Protein AF-A0AAW3RF79-F1 (afdb_monomer)

Radius of gyration: 19.2 Å; Cα contacts (8 Å, |Δi|>4): 141; chains: 1; bounding box: 50×24×63 Å

Organism: Lactiplantibacillus plantarum (NCBI:txid1590)

InterPro domains:
  IPR004107 Integrase, SAM-like, N-terminal [PF14659] (14-70)
  IPR010998 Integrase/recombinase, N-terminal [G3DSA:1.10.150.130] (9-127)
  IPR011010 DNA breaking-rejoining enzyme, catalytic core [SSF56349] (13-141)

Solvent-accessible surface area (backbone atoms only — not comparable to full-atom values): 8388 Å² total; per-residue (Å²): 143,87,87,78,77,77,69,72,70,67,45,78,35,30,36,38,56,49,52,52,49,38,60,76,72,68,52,79,94,60,61,66,69,59,52,49,52,41,52,49,36,42,64,72,61,38,37,83,74,53,13,80,40,44,47,64,73,59,41,41,71,57,46,47,50,51,58,54,44,46,49,60,32,72,75,30,50,95,80,36,55,11,42,51,44,71,56,54,50,52,46,49,52,44,50,38,61,51,38,52,48,33,34,77,69,67,52,33,93,68,51,36,59,65,87,62,83,74,71,68,90,53,54,74,76,84,72,79,82,84,73,82,51,73,77,56,48,69,74,76,109

Mean predicted aligned error: 8.37 Å

Structure (mmCIF, N/CA/C/O backbone):
data_AF-A0AAW3RF79-F1
#
_entry.id   AF-A0AAW3RF79-F1
#
loop_
_atom_site.group_PDB
_atom_site.id
_atom_site.type_symbol
_atom_site.label_atom_id
_atom_site.label_alt_id
_atom_site.label_comp_id
_atom_site.label_asym_id
_atom_site.label_entity_id
_atom_site.label_seq_id
_atom_site.pdbx_PDB_ins_code
_atom_site.Cartn_x
_atom_site.Cartn_y
_atom_site.Cartn_z
_atom_site.occupancy
_atom_site.B_iso_or_equiv
_atom_site.auth_seq_id
_atom_site.auth_comp_id
_atom_site.auth_asym_id
_atom_site.auth_atom_id
_atom_site.pdbx_PDB_model_num
ATOM 1 N N . MET A 1 1 ? -33.450 2.068 19.812 1.00 36.00 1 MET A N 1
ATOM 2 C CA . MET A 1 1 ? -32.015 2.431 19.879 1.00 36.00 1 MET A CA 1
ATOM 3 C C . MET A 1 1 ? -31.157 1.167 19.797 1.00 36.00 1 MET A C 1
ATOM 5 O O . MET A 1 1 ? -30.841 0.597 20.830 1.00 36.00 1 MET A O 1
ATOM 9 N N . ALA A 1 2 ? -30.833 0.676 18.594 1.00 39.41 2 ALA A N 1
ATOM 10 C CA . ALA A 1 2 ? -30.187 -0.639 18.433 1.00 39.41 2 ALA A CA 1
ATOM 11 C C . ALA A 1 2 ? -29.058 -0.687 17.382 1.00 39.41 2 ALA A C 1
ATOM 13 O O . ALA A 1 2 ? -28.800 -1.744 16.828 1.00 39.41 2 ALA A O 1
ATOM 14 N N . ASN A 1 3 ? -28.349 0.419 17.124 1.00 37.28 3 ASN A N 1
ATOM 15 C CA . ASN A 1 3 ? -27.305 0.467 16.086 1.00 37.28 3 ASN A CA 1
ATOM 16 C C . ASN A 1 3 ? -25.952 0.979 16.607 1.00 37.28 3 ASN A C 1
ATOM 18 O O . ASN A 1 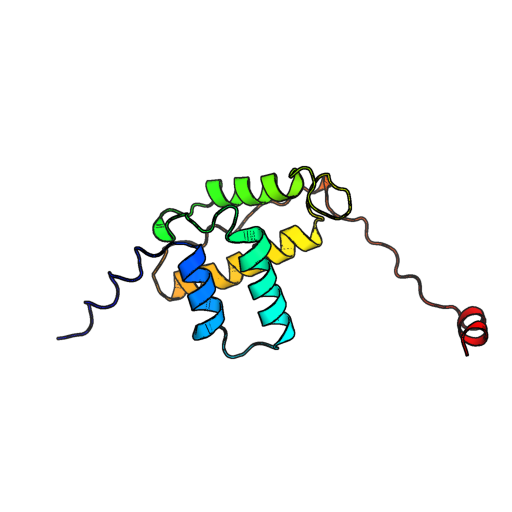3 ? -25.394 1.914 16.049 1.00 37.28 3 ASN A O 1
ATOM 22 N N . ASN A 1 4 ? -25.408 0.390 17.680 1.00 43.09 4 ASN A N 1
ATOM 23 C CA . ASN A 1 4 ? -24.018 0.691 18.069 1.00 43.09 4 ASN A CA 1
ATOM 24 C C . ASN A 1 4 ? -23.227 -0.486 18.673 1.00 43.09 4 ASN A C 1
ATOM 26 O O . ASN A 1 4 ? -22.253 -0.282 19.386 1.00 43.09 4 ASN A O 1
ATOM 30 N N . ARG A 1 5 ? -23.639 -1.737 18.421 1.00 37.88 5 ARG A N 1
ATOM 31 C CA . ARG A 1 5 ? -22.917 -2.930 18.921 1.00 37.88 5 ARG A CA 1
ATOM 32 C C . ARG A 1 5 ? -22.127 -3.695 17.851 1.00 37.88 5 ARG A C 1
ATOM 34 O O . ARG A 1 5 ? -21.332 -4.556 18.201 1.00 37.88 5 ARG A O 1
ATOM 41 N N . LEU A 1 6 ? -22.275 -3.345 16.571 1.00 42.09 6 LEU A N 1
ATOM 42 C CA . LEU A 1 6 ? -21.545 -3.975 15.457 1.00 42.09 6 LEU A CA 1
ATOM 43 C C . LEU A 1 6 ? -20.220 -3.276 15.092 1.00 42.09 6 LEU A C 1
ATOM 45 O O . LEU A 1 6 ? -19.438 -3.840 14.330 1.00 42.09 6 LEU A O 1
ATOM 49 N N . SER A 1 7 ? -19.934 -2.083 15.628 1.00 45.00 7 SER A N 1
ATOM 50 C CA . SER A 1 7 ? -18.698 -1.334 15.334 1.00 45.00 7 SER A CA 1
ATOM 51 C C . SER A 1 7 ? -17.480 -1.839 16.117 1.00 45.00 7 SER A C 1
ATOM 53 O O . SER A 1 7 ? -16.360 -1.757 15.625 1.00 45.00 7 SER A O 1
ATOM 55 N N . ASN A 1 8 ? -17.682 -2.433 17.298 1.00 44.25 8 ASN A N 1
ATOM 56 C CA . ASN A 1 8 ? -16.581 -2.718 18.226 1.00 44.25 8 ASN A CA 1
ATOM 57 C C . ASN A 1 8 ? -15.898 -4.085 18.013 1.00 44.25 8 ASN A C 1
ATOM 59 O O . ASN A 1 8 ? -14.770 -4.287 18.450 1.00 44.25 8 ASN A O 1
ATOM 63 N N . SER A 1 9 ? -16.544 -5.032 17.321 1.00 49.66 9 SER A N 1
ATOM 64 C CA . SER A 1 9 ? -15.965 -6.366 17.067 1.00 49.66 9 SER A CA 1
ATOM 65 C C . SER A 1 9 ? -15.008 -6.388 15.867 1.00 49.66 9 SER A C 1
ATOM 67 O O . SER A 1 9 ? -14.137 -7.251 15.801 1.00 49.66 9 SER A O 1
ATOM 69 N N . LYS A 1 10 ? -15.134 -5.436 14.933 1.00 54.97 10 LYS A N 1
ATOM 70 C CA . LYS A 1 10 ? -14.310 -5.373 13.714 1.00 54.97 10 LYS A CA 1
ATOM 71 C C . LYS A 1 10 ? -12.983 -4.623 13.897 1.00 54.97 10 LYS A C 1
ATOM 73 O O . LYS A 1 10 ? -12.113 -4.736 13.047 1.00 54.97 10 LYS A O 1
ATOM 78 N N . ALA A 1 11 ? -12.791 -3.907 15.005 1.00 56.34 11 ALA A N 1
ATOM 79 C CA . ALA A 1 11 ? -11.531 -3.219 15.312 1.00 56.34 11 ALA A CA 1
ATOM 80 C C . ALA A 1 11 ? -10.432 -4.148 15.880 1.00 56.34 11 ALA A C 1
ATOM 82 O O . ALA A 1 11 ? -9.273 -3.747 15.955 1.00 56.34 11 ALA A O 1
ATOM 83 N N . ASN A 1 12 ? -10.782 -5.382 16.262 1.00 74.94 12 ASN A N 1
ATOM 84 C CA . ASN A 1 12 ? -9.850 -6.392 16.787 1.00 74.94 12 ASN A CA 1
ATOM 85 C C . ASN A 1 12 ? -9.489 -7.463 15.744 1.00 74.94 12 ASN A C 1
ATOM 87 O O . ASN A 1 12 ? -9.179 -8.593 16.110 1.00 74.94 12 ASN A O 1
ATOM 91 N N . MET A 1 13 ? -9.589 -7.135 14.453 1.00 90.44 13 MET A N 1
ATOM 92 C CA . MET A 1 13 ? -9.115 -8.020 13.390 1.00 90.44 13 MET A CA 1
ATOM 93 C C . MET A 1 13 ? -7.665 -7.707 13.023 1.00 90.44 13 MET A C 1
ATOM 95 O O . MET A 1 13 ? -7.192 -6.570 13.155 1.00 90.44 13 MET A O 1
ATOM 99 N N . THR A 1 14 ? -6.967 -8.717 12.522 1.00 94.75 14 THR A N 1
ATOM 100 C CA . THR A 1 14 ? -5.626 -8.538 11.972 1.00 94.75 14 THR A CA 1
ATOM 101 C C . THR A 1 14 ? -5.683 -7.819 10.625 1.00 94.75 14 THR A C 1
ATOM 103 O O . THR A 1 14 ? -6.716 -7.753 9.948 1.00 94.75 14 THR A O 1
ATOM 106 N N . LEU A 1 15 ? -4.551 -7.261 10.204 1.00 94.12 15 LEU A N 1
ATOM 107 C CA . LEU A 1 15 ? -4.403 -6.630 8.902 1.00 94.12 15 LEU A CA 1
ATOM 108 C C . LEU A 1 15 ? -4.689 -7.640 7.783 1.00 94.12 15 LEU A C 1
ATOM 110 O O . LEU A 1 15 ? -5.362 -7.300 6.812 1.00 94.12 15 LEU A O 1
ATOM 114 N N . GLY A 1 16 ? -4.224 -8.882 7.924 1.00 93.69 16 GLY A N 1
ATOM 115 C CA . GLY A 1 16 ? -4.462 -9.954 6.959 1.00 93.69 16 GLY A CA 1
ATOM 116 C C . GLY A 1 16 ? -5.945 -10.299 6.818 1.00 93.69 16 GLY A C 1
ATOM 117 O O . GLY A 1 16 ? -6.453 -10.381 5.697 1.00 93.69 16 GLY A O 1
ATOM 118 N N . GLU A 1 17 ? -6.657 -10.431 7.938 1.00 92.88 17 GLU A N 1
ATOM 119 C CA . GLU A 1 17 ? -8.106 -10.670 7.957 1.00 92.88 17 GLU A CA 1
ATOM 120 C C . GLU A 1 17 ? -8.870 -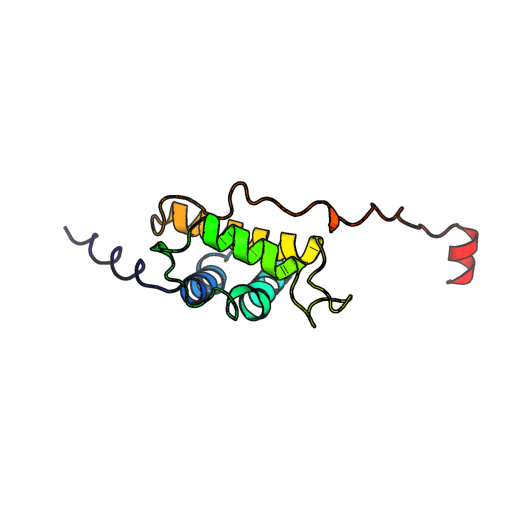9.519 7.298 1.00 92.88 17 GLU A C 1
ATOM 122 O O . GLU A 1 17 ? -9.720 -9.744 6.431 1.00 92.88 17 GLU A O 1
ATOM 127 N N . TYR A 1 18 ? -8.515 -8.278 7.644 1.00 94.06 18 TYR A N 1
ATOM 128 C CA . TYR A 1 18 ? -9.113 -7.095 7.038 1.00 94.06 18 TYR A CA 1
ATOM 129 C C . TYR A 1 18 ? -8.903 -7.057 5.523 1.00 94.06 18 TYR A C 1
ATOM 131 O O . TYR A 1 18 ? -9.831 -6.749 4.776 1.00 94.06 18 TYR A O 1
ATOM 139 N N . LEU A 1 19 ? -7.697 -7.373 5.050 1.00 93.62 19 LEU A N 1
ATOM 140 C CA . LEU A 1 19 ? -7.370 -7.345 3.627 1.00 93.62 19 LEU A CA 1
ATOM 141 C C . LEU A 1 19 ? -8.143 -8.397 2.830 1.00 93.62 19 LEU A C 1
ATOM 143 O O . LEU A 1 19 ? -8.587 -8.097 1.718 1.00 93.62 19 LEU A O 1
ATOM 147 N N . MET A 1 20 ? -8.346 -9.587 3.400 1.00 91.81 20 MET A N 1
ATOM 148 C CA . MET A 1 20 ? -9.201 -10.618 2.806 1.00 91.81 20 MET A CA 1
ATOM 149 C C . MET A 1 20 ? -10.668 -10.175 2.781 1.00 91.81 20 MET A C 1
ATOM 151 O O . MET A 1 20 ? -11.314 -10.203 1.734 1.00 91.81 20 MET A O 1
ATOM 155 N N . TYR A 1 21 ? -11.180 -9.640 3.891 1.00 91.12 21 TYR A N 1
ATOM 156 C CA . TYR A 1 21 ? -12.535 -9.093 3.927 1.00 91.12 21 TYR A CA 1
ATOM 157 C C . TYR A 1 21 ? -12.726 -7.963 2.903 1.00 91.12 21 TYR A C 1
ATOM 159 O O . TYR A 1 21 ? -13.729 -7.931 2.187 1.00 91.12 21 TYR A O 1
ATOM 167 N N . TRP A 1 22 ? -11.756 -7.055 2.798 1.00 91.50 22 TRP A N 1
ATOM 168 C CA . TRP A 1 22 ? -11.787 -5.930 1.873 1.00 91.50 22 TRP A CA 1
ATOM 169 C C . TRP A 1 22 ? -11.829 -6.384 0.416 1.00 91.50 22 TRP A C 1
ATOM 171 O O . TRP A 1 22 ? -12.626 -5.851 -0.361 1.00 91.50 22 TRP A O 1
ATOM 181 N N . ILE A 1 23 ? -11.002 -7.360 0.039 1.00 90.00 23 ILE A N 1
ATOM 182 C CA . ILE A 1 23 ? -10.950 -7.815 -1.348 1.00 90.00 23 ILE A CA 1
ATOM 183 C C . ILE A 1 23 ? -12.183 -8.623 -1.751 1.00 90.00 23 ILE A C 1
ATOM 185 O O . ILE A 1 23 ? -12.619 -8.503 -2.893 1.00 90.00 23 ILE A O 1
ATOM 189 N N . ASP A 1 24 ? -12.758 -9.387 -0.823 1.00 87.50 24 ASP A N 1
ATOM 190 C CA . ASP A 1 24 ? -13.917 -10.239 -1.091 1.00 87.50 24 ASP A CA 1
ATOM 191 C C . ASP A 1 24 ? -15.241 -9.462 -1.043 1.00 87.50 24 ASP A C 1
ATOM 193 O O . ASP A 1 24 ? -16.130 -9.715 -1.849 1.00 87.50 24 ASP A O 1
ATOM 197 N N . ASN A 1 25 ? -15.375 -8.492 -0.129 1.00 84.75 25 ASN A N 1
ATOM 198 C CA . ASN A 1 25 ? -16.674 -7.881 0.189 1.00 84.75 25 ASN A CA 1
ATOM 199 C C . ASN A 1 25 ? -16.761 -6.388 -0.144 1.00 84.75 25 ASN A C 1
ATOM 201 O O . ASN A 1 25 ? -17.851 -5.865 -0.361 1.00 84.75 25 ASN A O 1
ATOM 205 N N . LEU A 1 26 ? -15.636 -5.665 -0.154 1.00 80.94 26 LEU A N 1
ATOM 206 C CA . LEU A 1 26 ? -15.638 -4.205 -0.319 1.00 80.94 26 LEU A CA 1
ATOM 207 C C . LEU A 1 26 ? -15.169 -3.755 -1.704 1.00 80.94 26 LEU A C 1
ATOM 209 O O . LEU A 1 26 ? -15.389 -2.600 -2.078 1.00 80.94 26 LEU A O 1
ATOM 213 N N . LYS A 1 27 ? -14.534 -4.643 -2.472 1.00 79.38 27 LYS A N 1
ATOM 214 C CA . LYS A 1 27 ? -13.935 -4.340 -3.776 1.00 79.38 27 LYS A CA 1
ATOM 215 C C . LYS A 1 27 ? -14.754 -4.887 -4.951 1.00 79.38 27 LYS A C 1
ATOM 217 O O . LYS A 1 27 ? -14.222 -5.548 -5.832 1.00 79.38 27 LYS A O 1
ATOM 222 N N . VAL A 1 28 ? -16.049 -4.569 -4.964 1.00 69.69 28 VAL A N 1
ATOM 223 C CA . VAL A 1 28 ? -17.045 -5.164 -5.878 1.00 69.69 28 VAL A CA 1
ATOM 224 C C . VAL A 1 28 ? -16.971 -4.614 -7.317 1.00 69.69 28 VAL A C 1
ATOM 226 O O . VAL A 1 28 ? -17.195 -5.352 -8.267 1.00 69.69 28 VAL A O 1
ATOM 229 N N . ASN A 1 29 ? -16.577 -3.347 -7.511 1.00 76.31 29 ASN A N 1
ATOM 230 C CA . ASN A 1 29 ? -16.619 -2.670 -8.822 1.00 76.31 29 ASN A CA 1
ATOM 231 C C . ASN A 1 29 ? -15.238 -2.517 -9.479 1.00 76.31 29 ASN A C 1
ATOM 233 O O . ASN A 1 29 ? -14.826 -1.408 -9.824 1.00 76.31 29 ASN A O 1
ATOM 237 N N . VAL A 1 30 ? -14.476 -3.605 -9.609 1.00 79.94 30 VAL A N 1
ATOM 238 C CA . VAL A 1 30 ? -13.125 -3.558 -10.190 1.00 79.94 30 VAL A CA 1
ATOM 239 C C . VAL A 1 30 ? -12.915 -4.708 -11.171 1.00 79.94 30 VAL A C 1
ATOM 241 O O . VAL A 1 30 ? -13.393 -5.816 -10.949 1.00 79.94 30 VAL A O 1
ATOM 244 N N . LYS A 1 31 ? -12.173 -4.448 -12.257 1.00 83.06 31 LYS A N 1
ATOM 245 C CA . LYS A 1 31 ? -11.764 -5.474 -13.226 1.00 83.06 31 LYS A CA 1
ATOM 246 C C . LYS A 1 31 ? -11.114 -6.667 -12.520 1.00 83.06 31 LYS A C 1
ATOM 248 O O . LYS A 1 31 ? -10.287 -6.486 -11.620 1.00 83.06 31 LYS A O 1
ATOM 253 N N . VAL A 1 32 ? -11.438 -7.870 -12.993 1.00 82.38 32 VAL A N 1
ATOM 254 C CA . VAL A 1 32 ? -10.966 -9.145 -12.428 1.00 82.38 32 VAL A CA 1
ATOM 255 C C . VAL A 1 32 ? -9.442 -9.168 -12.289 1.00 82.38 32 VAL A C 1
ATOM 257 O O . VAL A 1 32 ? -8.940 -9.496 -11.217 1.00 82.38 32 VAL A O 1
ATOM 260 N N . ASP A 1 33 ? -8.703 -8.712 -13.301 1.00 83.81 33 ASP A N 1
ATOM 261 C CA . ASP A 1 33 ? -7.232 -8.671 -13.271 1.00 83.81 33 ASP A CA 1
ATOM 262 C C . ASP A 1 33 ? -6.677 -7.863 -12.096 1.00 83.81 33 ASP A C 1
ATOM 264 O O . ASP A 1 33 ? -5.713 -8.255 -11.438 1.00 83.81 33 ASP A O 1
ATOM 268 N N . THR A 1 34 ? -7.305 -6.731 -11.781 1.00 85.00 34 THR A N 1
ATOM 269 C CA . THR A 1 34 ? -6.881 -5.885 -10.664 1.00 85.00 34 THR A CA 1
ATOM 270 C C . THR A 1 34 ? -7.160 -6.562 -9.322 1.00 85.00 34 THR A C 1
ATOM 272 O O . THR A 1 34 ? -6.343 -6.463 -8.405 1.00 85.00 34 THR A O 1
ATOM 275 N N . ILE A 1 35 ? -8.276 -7.289 -9.200 1.00 88.31 35 ILE A N 1
ATOM 276 C CA . ILE A 1 35 ? -8.569 -8.109 -8.017 1.00 88.31 35 ILE A CA 1
ATOM 277 C C . ILE A 1 35 ? -7.512 -9.209 -7.875 1.00 88.31 35 ILE A C 1
ATOM 279 O O . ILE A 1 35 ? -6.983 -9.399 -6.782 1.00 88.31 35 ILE A O 1
ATOM 283 N N . GLN A 1 36 ? -7.133 -9.880 -8.964 1.00 89.69 36 GLN A N 1
ATOM 284 C CA . GLN A 1 36 ? -6.097 -10.916 -8.923 1.00 89.69 36 GLN A CA 1
ATOM 285 C C . GLN A 1 36 ? -4.737 -10.362 -8.484 1.00 89.69 36 GLN A C 1
ATOM 287 O O . GLN A 1 36 ? -4.067 -10.970 -7.647 1.00 89.69 36 GLN A O 1
ATOM 292 N N . ILE A 1 37 ? -4.351 -9.176 -8.967 1.00 90.12 37 ILE A N 1
ATOM 293 C CA . ILE A 1 37 ? -3.130 -8.492 -8.517 1.00 90.12 37 ILE A CA 1
ATOM 294 C C . ILE A 1 37 ? -3.192 -8.213 -7.013 1.00 90.12 37 ILE A C 1
ATOM 296 O O . ILE A 1 37 ? -2.242 -8.517 -6.293 1.00 90.12 37 ILE A O 1
ATOM 300 N N . HIS A 1 38 ? -4.308 -7.682 -6.511 1.00 90.81 38 HIS A N 1
ATOM 301 C CA . HIS A 1 38 ? -4.452 -7.428 -5.081 1.00 90.81 38 HIS A CA 1
ATOM 302 C C . HIS A 1 38 ? -4.431 -8.720 -4.252 1.00 90.81 38 HIS A C 1
ATOM 304 O O . HIS A 1 38 ? -3.706 -8.766 -3.262 1.00 90.81 38 HIS A O 1
ATOM 310 N N . ARG A 1 39 ? -5.129 -9.787 -4.671 1.00 92.50 39 ARG A N 1
ATOM 311 C CA . ARG A 1 39 ? -5.107 -11.096 -3.988 1.00 92.50 39 ARG A CA 1
ATOM 312 C C . ARG A 1 39 ? -3.695 -11.658 -3.926 1.00 92.50 39 ARG A C 1
ATOM 314 O O . ARG A 1 39 ? -3.252 -12.101 -2.869 1.00 92.50 39 ARG A O 1
ATOM 321 N N . ARG A 1 40 ? -2.970 -11.605 -5.047 1.00 93.81 40 ARG A N 1
ATOM 322 C CA . ARG A 1 40 ? -1.568 -12.020 -5.119 1.00 93.81 40 ARG A CA 1
ATOM 323 C C . ARG A 1 40 ? -0.718 -11.215 -4.141 1.00 93.81 40 ARG A C 1
ATOM 325 O O . ARG A 1 40 ? 0.055 -11.805 -3.389 1.00 93.81 40 ARG A O 1
ATOM 332 N N . ASN A 1 41 ? -0.883 -9.894 -4.125 1.00 94.25 41 ASN A N 1
ATOM 333 C CA . ASN A 1 41 ? -0.105 -9.032 -3.247 1.00 94.25 41 ASN A CA 1
ATOM 334 C C . ASN A 1 41 ? -0.379 -9.313 -1.768 1.00 94.25 41 ASN A C 1
ATOM 336 O O . ASN A 1 41 ? 0.561 -9.422 -0.982 1.00 94.25 41 ASN A O 1
ATOM 340 N N . ILE A 1 42 ? -1.651 -9.497 -1.409 1.00 94.06 42 ILE A N 1
ATOM 341 C CA . ILE A 1 42 ? -2.076 -9.846 -0.052 1.00 94.06 42 ILE A CA 1
ATOM 342 C C . ILE A 1 42 ? -1.463 -11.186 0.361 1.00 94.06 42 ILE A C 1
ATOM 344 O O . ILE A 1 42 ? -0.754 -11.258 1.359 1.00 94.06 42 ILE A O 1
ATOM 348 N N . ARG A 1 43 ? -1.651 -12.232 -0.448 1.00 94.12 43 ARG A N 1
ATOM 349 C CA . ARG A 1 43 ? -1.243 -13.598 -0.100 1.00 94.12 43 ARG A CA 1
ATOM 350 C C . ARG A 1 43 ? 0.272 -13.786 -0.009 1.00 94.12 43 ARG A C 1
ATOM 352 O O . ARG A 1 43 ? 0.731 -14.457 0.906 1.00 94.12 43 ARG A O 1
ATOM 359 N N . PHE A 1 44 ? 1.037 -13.255 -0.963 1.00 93.06 44 PHE A N 1
ATOM 360 C CA . PHE A 1 44 ? 2.468 -13.569 -1.080 1.00 93.06 44 PHE A CA 1
ATOM 361 C C . PHE A 1 44 ? 3.388 -12.513 -0.467 1.00 93.06 44 PHE A C 1
ATOM 363 O O . PHE A 1 44 ? 4.488 -12.843 -0.021 1.00 93.06 44 PHE A O 1
ATOM 370 N N . TYR A 1 45 ? 2.970 -11.246 -0.456 1.00 93.56 45 TYR A N 1
ATOM 371 C CA . TYR A 1 45 ? 3.833 -10.158 0.004 1.00 93.56 45 TYR A CA 1
ATOM 372 C C . TYR A 1 45 ? 3.433 -9.646 1.384 1.00 93.56 45 TYR A C 1
ATOM 374 O O . TYR A 1 45 ? 4.297 -9.458 2.237 1.00 93.56 45 TYR A O 1
ATOM 382 N N . ILE A 1 46 ? 2.135 -9.453 1.614 1.00 93.88 46 ILE A N 1
ATOM 383 C CA . ILE A 1 46 ? 1.638 -8.770 2.808 1.00 93.88 46 ILE A CA 1
ATOM 384 C C . ILE A 1 46 ? 1.446 -9.751 3.967 1.00 93.88 46 ILE A C 1
ATOM 386 O O . ILE A 1 46 ? 2.097 -9.592 4.997 1.00 93.88 46 ILE A O 1
ATOM 390 N N . ASN A 1 47 ? 0.615 -10.783 3.794 1.00 93.75 47 ASN A N 1
ATOM 391 C CA . ASN A 1 47 ? 0.257 -11.709 4.870 1.00 93.75 47 ASN A CA 1
ATOM 392 C C . ASN A 1 47 ? 1.478 -12.352 5.546 1.00 93.75 47 ASN A C 1
ATOM 394 O O . ASN A 1 47 ? 1.543 -12.282 6.768 1.00 93.75 47 ASN A O 1
ATOM 398 N N . PRO A 1 48 ? 2.490 -12.865 4.813 1.00 94.19 48 PRO A N 1
ATOM 399 C CA . PRO A 1 48 ? 3.643 -13.514 5.443 1.00 94.19 48 PRO A CA 1
ATOM 400 C C . PRO A 1 48 ? 4.540 -12.581 6.269 1.00 94.19 48 PRO A C 1
ATOM 402 O O . PRO A 1 48 ? 5.429 -13.062 6.957 1.00 94.19 48 PRO A O 1
ATOM 405 N N . ARG A 1 49 ? 4.382 -11.256 6.144 1.00 94.44 49 ARG A N 1
ATOM 406 C CA . ARG A 1 49 ? 5.285 -10.265 6.758 1.00 94.44 49 ARG A CA 1
ATOM 407 C C . ARG A 1 49 ? 4.588 -9.393 7.789 1.00 94.44 49 ARG A C 1
ATOM 409 O O . ARG A 1 49 ? 5.161 -9.094 8.827 1.00 94.44 49 ARG A O 1
ATOM 416 N N . ILE A 1 50 ? 3.383 -8.933 7.471 1.00 95.62 50 ILE A N 1
ATOM 417 C CA . ILE A 1 50 ? 2.638 -7.972 8.289 1.00 95.62 50 ILE A CA 1
ATOM 418 C C . ILE A 1 50 ? 1.165 -8.358 8.470 1.00 95.62 50 ILE A C 1
ATOM 420 O O . ILE A 1 50 ? 0.396 -7.560 8.997 1.00 95.62 50 ILE A O 1
ATOM 424 N N . GLY A 1 51 ? 0.755 -9.553 8.030 1.00 92.94 51 GLY A N 1
ATOM 425 C CA . GLY A 1 51 ? -0.633 -10.010 8.135 1.00 92.94 51 GLY A CA 1
ATOM 426 C C . GLY A 1 51 ? -1.129 -10.087 9.575 1.00 92.94 51 GLY A C 1
ATOM 427 O O . GLY A 1 51 ? -2.264 -9.703 9.832 1.00 92.94 51 GLY A O 1
ATOM 428 N N . ASP A 1 52 ? -0.258 -10.491 10.499 1.00 94.25 52 ASP A N 1
ATOM 429 C CA . ASP A 1 52 ? -0.606 -10.736 11.904 1.00 94.25 52 ASP A CA 1
ATOM 430 C C . ASP A 1 52 ? -0.679 -9.459 12.756 1.00 94.25 52 ASP A C 1
ATOM 432 O O . ASP A 1 52 ? -1.092 -9.501 13.916 1.00 94.25 52 ASP A O 1
ATOM 436 N N . TYR A 1 53 ? -0.305 -8.300 12.200 1.00 93.88 53 TYR A N 1
ATOM 437 C CA . TYR A 1 53 ? -0.466 -7.030 12.904 1.00 93.88 53 TYR A CA 1
ATOM 438 C C . TYR A 1 53 ? -1.943 -6.743 13.138 1.00 93.88 53 TYR A C 1
ATOM 440 O O . TYR A 1 53 ? -2.762 -6.868 12.232 1.00 93.88 53 TYR A O 1
ATOM 448 N N . GLN A 1 54 ? -2.279 -6.274 14.334 1.00 93.50 54 GLN A N 1
ATOM 449 C CA . GLN A 1 54 ? -3.605 -5.730 14.599 1.00 93.50 54 GLN A CA 1
ATOM 450 C C . GLN A 1 54 ? -3.845 -4.508 13.710 1.00 93.50 54 GLN A C 1
ATOM 452 O O . GLN A 1 54 ? -2.998 -3.615 13.636 1.00 93.50 54 GLN A O 1
ATOM 457 N N . LEU A 1 55 ? -5.007 -4.449 13.049 1.00 92.62 55 LEU A N 1
ATOM 458 C CA . LEU A 1 55 ? -5.327 -3.370 12.109 1.00 92.62 55 LEU A CA 1
ATOM 459 C C . LEU A 1 55 ? -5.195 -1.984 12.764 1.00 92.62 55 LEU A C 1
ATOM 461 O O . LEU A 1 55 ? -4.666 -1.059 12.152 1.00 92.62 55 LEU A O 1
ATOM 465 N N . LYS A 1 56 ? -5.629 -1.865 14.023 1.00 90.25 56 LYS A N 1
ATOM 466 C CA . LYS A 1 56 ? -5.568 -0.633 14.826 1.00 90.25 56 LYS A CA 1
ATOM 467 C C . LYS A 1 56 ? -4.148 -0.198 15.211 1.00 90.25 56 LYS A C 1
ATOM 469 O O . LYS A 1 56 ? -3.914 0.994 15.388 1.00 90.25 56 LYS A O 1
ATOM 474 N N . ASP A 1 57 ? -3.217 -1.146 15.312 1.00 90.62 57 ASP A N 1
ATOM 475 C CA . ASP A 1 57 ? -1.838 -0.907 15.760 1.00 90.62 57 ASP A CA 1
ATOM 476 C C . ASP A 1 57 ? -0.868 -0.748 14.574 1.00 90.62 57 ASP A C 1
ATOM 478 O O . ASP A 1 57 ? 0.325 -0.475 14.745 1.00 90.62 57 ASP A O 1
ATOM 482 N N . TYR A 1 58 ? -1.369 -0.900 13.344 1.00 93.88 58 TYR A N 1
ATOM 483 C CA . TYR A 1 58 ? -0.574 -0.757 12.136 1.00 93.88 58 TYR A CA 1
ATOM 484 C C . TYR A 1 58 ? -0.245 0.719 11.864 1.00 93.88 58 TYR A C 1
ATOM 486 O O . TYR A 1 58 ? -1.066 1.494 11.375 1.00 93.88 58 TYR A O 1
ATOM 494 N N . SER A 1 59 ? 0.985 1.116 12.196 1.00 93.38 59 SER A N 1
ATOM 495 C CA . SER A 1 59 ? 1.452 2.504 12.115 1.00 93.38 59 SER A CA 1
ATOM 496 C C . SER A 1 59 ? 2.300 2.791 10.873 1.00 93.38 59 SER A C 1
ATOM 498 O O . SER A 1 59 ? 2.860 1.888 10.248 1.00 93.38 59 SER A O 1
ATOM 500 N N . PHE A 1 60 ? 2.461 4.081 10.553 1.00 94.56 60 PHE A N 1
ATOM 501 C CA . PHE A 1 60 ? 3.335 4.551 9.471 1.00 94.56 60 PHE A CA 1
ATOM 502 C C . PHE A 1 60 ? 4.767 4.008 9.601 1.00 94.56 60 PHE A C 1
ATOM 504 O O . PHE A 1 60 ? 5.337 3.527 8.629 1.00 94.56 60 PHE A O 1
ATOM 511 N N . ASN A 1 61 ? 5.330 4.000 10.814 1.00 94.38 61 ASN A N 1
ATOM 512 C CA . ASN A 1 61 ? 6.692 3.513 11.054 1.00 94.38 61 ASN A CA 1
ATOM 513 C C . ASN A 1 61 ? 6.843 2.020 10.733 1.00 94.38 61 ASN A C 1
ATOM 515 O O . ASN A 1 61 ? 7.850 1.605 10.156 1.00 94.38 61 ASN A O 1
ATOM 519 N N . VAL A 1 62 ? 5.841 1.208 11.089 1.00 94.81 62 VAL A N 1
ATOM 520 C CA . VAL A 1 62 ? 5.810 -0.222 10.745 1.00 94.81 62 VAL A CA 1
ATOM 521 C C . VAL A 1 62 ? 5.699 -0.387 9.230 1.00 94.81 62 VAL A C 1
ATOM 523 O O . VAL A 1 62 ? 6.435 -1.178 8.640 1.00 94.81 62 VAL A O 1
ATOM 526 N N . HIS A 1 63 ? 4.841 0.404 8.586 1.00 96.06 63 HIS A N 1
ATOM 527 C CA . HIS A 1 63 ? 4.666 0.373 7.140 1.00 96.06 63 HIS A CA 1
ATOM 528 C C . HIS A 1 63 ? 5.933 0.786 6.372 1.00 96.06 63 HIS A C 1
ATOM 530 O O . HIS A 1 63 ? 6.339 0.096 5.437 1.00 96.06 63 HIS A O 1
ATOM 536 N N . GLN A 1 64 ? 6.619 1.848 6.798 1.00 95.44 64 GLN A N 1
ATOM 537 C CA . GLN A 1 64 ? 7.870 2.301 6.188 1.00 95.44 64 GLN A CA 1
ATOM 538 C C . GLN A 1 64 ? 8.974 1.242 6.315 1.00 95.44 64 GLN A C 1
ATOM 540 O O . GLN A 1 64 ? 9.682 0.971 5.344 1.00 95.44 64 GLN A O 1
ATOM 545 N N . LYS A 1 65 ? 9.096 0.591 7.483 1.00 95.19 65 LYS A N 1
ATOM 546 C CA . LYS A 1 65 ? 10.018 -0.544 7.671 1.00 95.19 65 LYS A CA 1
ATOM 547 C C . LYS A 1 65 ? 9.674 -1.702 6.739 1.00 95.19 65 LYS A C 1
ATOM 549 O O . LYS A 1 65 ? 10.565 -2.239 6.092 1.00 95.19 65 LYS A O 1
ATOM 554 N N . PHE A 1 66 ? 8.394 -2.043 6.619 1.00 95.62 66 PHE A N 1
ATOM 555 C CA . PHE A 1 66 ? 7.932 -3.072 5.690 1.00 95.62 66 PHE A CA 1
ATOM 556 C C . PHE A 1 66 ? 8.326 -2.759 4.237 1.00 95.62 66 PHE A C 1
ATOM 558 O O . PHE A 1 66 ? 8.914 -3.612 3.575 1.00 95.62 66 PHE A O 1
ATOM 565 N N . ILE A 1 67 ? 8.085 -1.534 3.756 1.00 95.50 67 ILE A N 1
ATOM 566 C CA . ILE A 1 67 ? 8.475 -1.119 2.399 1.00 95.50 67 ILE A CA 1
ATOM 567 C C . ILE A 1 67 ? 9.992 -1.193 2.196 1.00 95.50 67 ILE A C 1
ATOM 569 O O . ILE A 1 67 ? 10.445 -1.703 1.172 1.00 95.50 67 ILE A O 1
ATOM 573 N N . ASN A 1 68 ? 10.781 -0.743 3.172 1.00 94.38 68 ASN A N 1
ATOM 574 C CA . ASN A 1 68 ? 12.239 -0.817 3.101 1.00 94.38 68 ASN A CA 1
ATOM 575 C C . ASN A 1 68 ? 12.738 -2.269 3.055 1.00 94.38 68 ASN A C 1
ATOM 577 O O . ASN A 1 68 ? 13.610 -2.585 2.248 1.00 94.38 68 ASN A O 1
ATOM 581 N N . ASN A 1 69 ? 12.141 -3.157 3.852 1.00 94.19 69 ASN A N 1
ATOM 582 C CA . ASN A 1 69 ? 12.501 -4.573 3.885 1.00 94.19 69 ASN A CA 1
ATOM 583 C C . ASN A 1 69 ? 12.223 -5.262 2.545 1.00 94.19 69 ASN A C 1
ATOM 585 O O . ASN A 1 69 ? 13.062 -6.024 2.077 1.00 94.19 69 ASN A O 1
ATOM 589 N N . LEU A 1 70 ? 11.114 -4.941 1.868 1.00 94.25 70 LEU A N 1
ATOM 590 C CA . LEU A 1 70 ? 10.818 -5.500 0.541 1.00 94.25 70 LEU A CA 1
ATOM 591 C C . LEU A 1 70 ? 11.916 -5.195 -0.490 1.00 94.25 70 LEU A C 1
ATOM 593 O O . LEU A 1 70 ? 12.150 -5.990 -1.399 1.00 94.25 70 LEU A O 1
ATOM 597 N N . PHE A 1 71 ? 12.597 -4.057 -0.366 1.00 92.88 71 PHE A N 1
ATOM 598 C CA . PHE A 1 71 ? 13.704 -3.693 -1.248 1.00 92.88 71 PHE A CA 1
ATOM 599 C C . PHE A 1 71 ? 15.033 -4.383 -0.912 1.00 92.88 71 PHE A C 1
ATOM 601 O O . PHE A 1 71 ? 15.954 -4.331 -1.724 1.00 92.88 71 PHE A O 1
ATOM 608 N N . MET A 1 72 ? 15.157 -4.975 0.275 1.00 91.44 72 MET A N 1
ATOM 609 C CA . MET A 1 72 ? 16.404 -5.555 0.791 1.00 91.44 72 MET A CA 1
ATOM 610 C C . MET A 1 72 ? 16.308 -7.066 1.027 1.00 91.44 72 MET A C 1
ATOM 612 O O . MET A 1 72 ? 17.282 -7.679 1.444 1.00 91.44 72 MET A O 1
ATOM 616 N N . GLU A 1 73 ? 15.147 -7.668 0.782 1.00 91.44 73 GLU A N 1
ATOM 617 C CA . GLU A 1 73 ? 14.901 -9.072 1.087 1.00 91.44 73 GLU A CA 1
ATOM 618 C C . GLU A 1 73 ? 15.725 -10.016 0.196 1.00 91.44 73 GLU A C 1
ATOM 620 O O . GLU A 1 73 ? 15.540 -10.084 -1.023 1.00 91.44 73 GLU A O 1
ATOM 625 N N . GLU A 1 74 ? 16.635 -10.766 0.812 1.00 89.38 74 GLU A N 1
ATOM 626 C CA . GLU A 1 74 ? 17.470 -11.743 0.116 1.00 89.38 74 GLU A CA 1
ATOM 627 C C . GLU A 1 74 ? 16.651 -12.934 -0.392 1.00 89.38 74 GLU A C 1
ATOM 629 O O . GLU A 1 74 ? 15.675 -13.368 0.218 1.00 89.38 74 GLU A O 1
ATOM 634 N N . GLY A 1 75 ? 17.015 -13.449 -1.567 1.00 86.50 75 GLY A N 1
ATOM 635 C CA . GLY A 1 75 ? 16.265 -14.509 -2.246 1.00 86.50 75 GLY A CA 1
ATOM 636 C C . GLY A 1 75 ? 14.957 -14.039 -2.896 1.00 86.50 75 GLY A C 1
ATOM 637 O O . GLY A 1 75 ? 14.354 -14.793 -3.662 1.00 86.50 75 GLY A O 1
ATOM 638 N N . ALA A 1 76 ? 14.540 -12.789 -2.671 1.00 85.56 76 ALA A N 1
ATOM 639 C CA . ALA A 1 76 ? 13.341 -12.213 -3.260 1.00 85.56 76 ALA A CA 1
ATOM 640 C C . ALA A 1 76 ? 13.613 -11.468 -4.578 1.00 85.56 76 ALA A C 1
ATOM 642 O O . ALA A 1 76 ? 14.696 -10.941 -4.835 1.00 85.56 76 ALA A O 1
ATOM 643 N N . GLY A 1 77 ? 12.577 -11.389 -5.419 1.00 84.88 77 GLY A N 1
ATOM 644 C CA . GLY A 1 77 ? 12.609 -10.663 -6.688 1.00 84.88 77 GLY A CA 1
ATOM 645 C C . GLY A 1 77 ? 13.461 -11.322 -7.780 1.00 84.88 77 GLY A C 1
ATOM 646 O O . GLY A 1 77 ? 14.036 -12.392 -7.613 1.00 84.88 77 GLY A O 1
ATOM 647 N N . ARG A 1 78 ? 13.524 -10.679 -8.954 1.00 82.69 78 ARG A N 1
ATOM 648 C CA . ARG A 1 78 ? 14.274 -11.208 -10.113 1.00 82.69 78 ARG A CA 1
ATOM 649 C C . ARG A 1 78 ? 15.787 -11.172 -9.904 1.00 82.69 78 ARG A C 1
ATOM 651 O O . ARG A 1 78 ? 16.487 -12.012 -10.451 1.00 82.69 78 ARG A O 1
ATOM 658 N N . SER A 1 79 ? 16.276 -10.195 -9.142 1.00 83.25 79 SER A N 1
ATOM 659 C CA . SER A 1 79 ? 17.696 -10.041 -8.824 1.00 83.25 79 SER A CA 1
ATOM 660 C C . SER A 1 79 ? 18.147 -10.913 -7.655 1.00 83.25 79 SER A C 1
ATOM 662 O O . SER A 1 79 ? 19.346 -10.963 -7.419 1.00 83.25 79 SER A O 1
ATOM 664 N N . LYS A 1 80 ? 17.229 -11.571 -6.926 1.00 86.62 80 LYS A N 1
ATOM 665 C CA . LYS A 1 80 ? 17.484 -12.279 -5.654 1.00 86.62 80 LYS A CA 1
ATOM 666 C C . LYS A 1 80 ? 18.009 -11.395 -4.509 1.00 86.62 80 LYS A C 1
ATOM 668 O O . LYS A 1 80 ? 18.451 -11.921 -3.496 1.00 86.62 80 LYS A O 1
ATOM 673 N N . HIS A 1 81 ? 17.941 -10.074 -4.659 1.00 87.38 81 HIS A N 1
ATOM 674 C CA . HIS A 1 81 ? 18.407 -9.088 -3.675 1.00 87.38 81 HIS A CA 1
ATOM 675 C C . HIS A 1 81 ? 17.311 -8.041 -3.402 1.00 87.38 81 HIS A C 1
ATOM 677 O O . HIS A 1 81 ? 17.584 -6.843 -3.346 1.00 87.38 81 HIS A O 1
ATOM 683 N N . GLY A 1 82 ? 16.052 -8.482 -3.351 1.00 90.06 82 GLY A N 1
ATOM 684 C CA . GLY A 1 82 ? 14.883 -7.643 -3.101 1.00 90.06 82 GLY A CA 1
ATOM 685 C C . GLY A 1 82 ? 13.945 -7.487 -4.299 1.00 90.06 82 GLY A C 1
ATOM 686 O O . GLY A 1 82 ? 14.251 -7.811 -5.453 1.00 90.06 82 GLY A O 1
ATOM 687 N N . TYR A 1 83 ? 12.748 -6.972 -4.023 1.00 91.44 83 TYR A N 1
ATOM 688 C CA . TYR A 1 83 ? 11.728 -6.718 -5.033 1.00 91.44 83 TYR A CA 1
ATOM 689 C C . TYR A 1 83 ? 12.015 -5.443 -5.836 1.00 91.44 83 TYR A C 1
ATOM 691 O O . TYR A 1 83 ? 12.495 -4.433 -5.324 1.00 91.44 83 TYR A O 1
ATOM 699 N N . GLY A 1 84 ? 11.669 -5.474 -7.126 1.00 89.69 84 GLY A N 1
ATOM 700 C CA . GLY A 1 84 ? 11.802 -4.308 -7.998 1.00 89.69 84 GLY A CA 1
ATOM 701 C C . GLY A 1 84 ? 10.823 -3.192 -7.628 1.00 89.69 84 GLY A C 1
ATOM 702 O O . GLY A 1 84 ? 9.732 -3.453 -7.116 1.00 89.69 84 GLY A O 1
ATOM 703 N N . TRP A 1 85 ? 11.174 -1.952 -7.974 1.00 91.06 85 TRP A N 1
ATOM 704 C CA . TRP A 1 85 ? 10.399 -0.746 -7.657 1.00 91.06 85 TRP A CA 1
ATOM 705 C C . TRP A 1 85 ? 8.908 -0.861 -7.964 1.00 91.06 85 TRP A C 1
ATOM 707 O O . TRP A 1 85 ? 8.075 -0.611 -7.097 1.00 91.06 85 TRP A O 1
ATOM 717 N N . ASN A 1 86 ? 8.559 -1.319 -9.168 1.00 91.12 86 ASN A N 1
ATOM 718 C CA . ASN A 1 86 ? 7.157 -1.441 -9.578 1.00 91.12 86 ASN A CA 1
ATOM 719 C C . ASN A 1 86 ? 6.386 -2.468 -8.733 1.00 91.12 86 ASN A C 1
ATOM 721 O O . ASN A 1 86 ? 5.189 -2.308 -8.504 1.00 91.12 86 ASN A O 1
ATOM 725 N N . THR A 1 87 ? 7.064 -3.518 -8.260 1.00 92.56 87 THR A N 1
ATOM 726 C CA . THR A 1 87 ? 6.451 -4.532 -7.389 1.00 92.56 87 THR A CA 1
ATOM 727 C C . THR A 1 87 ? 6.152 -3.929 -6.023 1.00 92.56 87 THR A C 1
ATOM 729 O O . THR A 1 87 ? 5.016 -3.998 -5.564 1.00 92.56 87 THR A O 1
ATOM 732 N N . VAL A 1 88 ? 7.132 -3.254 -5.417 1.00 94.44 88 VAL A N 1
ATOM 733 C CA . VAL A 1 88 ? 6.959 -2.595 -4.114 1.00 94.44 88 VAL A CA 1
ATOM 734 C C . VAL A 1 88 ? 5.894 -1.496 -4.184 1.00 94.44 88 VAL A C 1
ATOM 736 O O . VAL A 1 88 ? 5.031 -1.409 -3.312 1.00 94.44 88 VAL A O 1
ATOM 739 N N . GLN A 1 89 ? 5.866 -0.720 -5.271 1.00 93.81 89 GLN A N 1
ATOM 740 C CA . GLN A 1 89 ? 4.827 0.281 -5.512 1.00 93.81 89 GLN A CA 1
ATOM 741 C C . GLN A 1 89 ? 3.431 -0.352 -5.652 1.00 93.81 89 GLN A C 1
ATOM 743 O O . GLN A 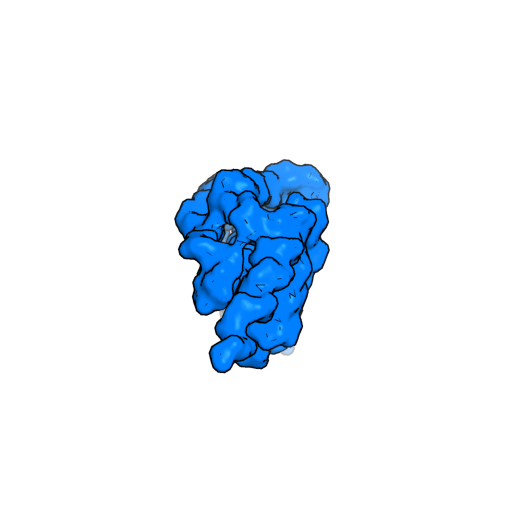1 89 ? 2.467 0.166 -5.092 1.00 93.81 89 GLN A O 1
ATOM 748 N N . SER A 1 90 ? 3.309 -1.489 -6.347 1.00 94.56 90 SER A N 1
ATOM 749 C CA . SER A 1 90 ? 2.043 -2.228 -6.473 1.00 94.56 90 SER A CA 1
ATOM 750 C C . SER A 1 90 ? 1.541 -2.767 -5.125 1.00 94.56 90 SER A C 1
ATOM 752 O O . SER A 1 90 ? 0.342 -2.696 -4.826 1.00 94.56 90 SER A O 1
ATOM 754 N N . ILE A 1 91 ? 2.456 -3.257 -4.284 1.00 95.12 91 ILE A N 1
ATOM 755 C CA . ILE A 1 91 ? 2.152 -3.711 -2.922 1.00 95.12 91 ILE A CA 1
ATOM 756 C C . ILE A 1 91 ? 1.640 -2.536 -2.083 1.00 95.12 91 ILE A C 1
ATOM 758 O O . ILE A 1 91 ? 0.557 -2.633 -1.502 1.00 95.12 91 ILE A O 1
ATOM 762 N N . ASN A 1 92 ? 2.346 -1.399 -2.095 1.00 95.81 92 ASN A N 1
ATOM 763 C CA . ASN A 1 92 ? 1.892 -0.194 -1.404 1.00 95.81 92 ASN A CA 1
ATOM 764 C C . ASN A 1 92 ? 0.522 0.278 -1.906 1.00 95.81 92 ASN A C 1
ATOM 766 O O . ASN A 1 92 ? -0.350 0.590 -1.107 1.00 95.81 92 ASN A O 1
ATOM 770 N N . GLN A 1 93 ? 0.288 0.281 -3.221 1.00 94.25 93 GLN A N 1
ATOM 771 C CA . GLN A 1 93 ? -1.004 0.682 -3.780 1.00 94.25 93 GLN A CA 1
ATOM 772 C C . GLN A 1 93 ? -2.143 -0.229 -3.303 1.00 94.25 93 GLN A C 1
ATOM 774 O O . GLN A 1 93 ? -3.268 0.227 -3.095 1.00 94.25 93 GLN A O 1
ATOM 779 N N . THR A 1 94 ? -1.861 -1.522 -3.127 1.00 94.62 94 THR A N 1
ATOM 780 C CA . THR A 1 94 ? -2.830 -2.488 -2.599 1.00 94.62 94 THR A CA 1
ATOM 781 C C . THR A 1 94 ? -3.216 -2.135 -1.167 1.00 94.62 94 THR A C 1
ATOM 783 O O . THR A 1 94 ? -4.405 -2.000 -0.885 1.00 94.62 94 THR A O 1
ATOM 786 N N . LEU A 1 95 ? -2.223 -1.910 -0.301 1.00 95.19 95 LEU A N 1
ATOM 787 C CA . LEU A 1 95 ? -2.442 -1.502 1.087 1.00 95.19 95 LEU A CA 1
ATOM 788 C C . LEU A 1 95 ? -3.122 -0.138 1.178 1.00 95.19 95 LEU A C 1
ATOM 790 O O . LEU A 1 95 ? -4.114 -0.009 1.882 1.00 95.19 95 LEU A O 1
ATOM 794 N N . SER A 1 96 ? -2.659 0.845 0.410 1.00 95.44 96 SER A N 1
ATOM 795 C CA . SER A 1 96 ? -3.223 2.193 0.394 1.00 95.44 96 SER A CA 1
ATOM 796 C C . SER A 1 96 ? -4.705 2.181 0.050 1.00 95.44 96 SER A C 1
ATOM 798 O O . S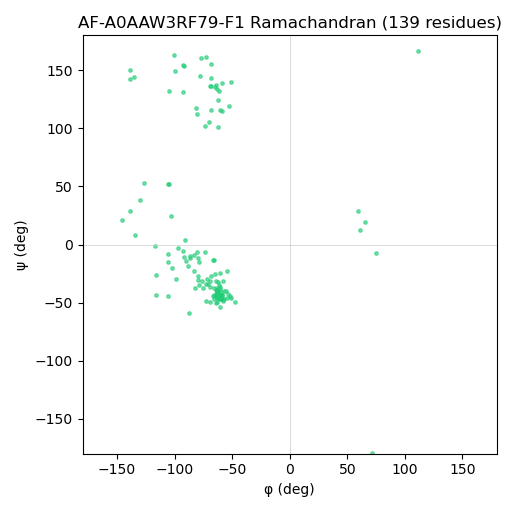ER A 1 96 ? -5.512 2.738 0.789 1.00 95.44 96 SER A O 1
ATOM 800 N N . ASN A 1 97 ? -5.097 1.449 -0.996 1.00 93.25 97 ASN A N 1
ATOM 801 C CA . ASN A 1 97 ? -6.504 1.318 -1.369 1.00 93.25 97 ASN A CA 1
ATOM 802 C C . ASN A 1 97 ? -7.344 0.630 -0.279 1.00 93.25 97 ASN A C 1
ATOM 804 O O . ASN A 1 97 ? -8.512 0.978 -0.090 1.00 93.25 97 ASN A O 1
ATOM 808 N N . ALA A 1 98 ? -6.779 -0.366 0.404 1.00 93.69 98 ALA A N 1
ATOM 809 C CA . ALA A 1 98 ? -7.473 -1.086 1.461 1.00 93.69 98 ALA A CA 1
ATOM 810 C C . ALA A 1 98 ? -7.623 -0.241 2.728 1.00 93.69 98 ALA A C 1
ATOM 812 O O . ALA A 1 98 ? -8.726 -0.122 3.259 1.00 93.69 98 ALA A O 1
ATOM 813 N N . LEU A 1 99 ? -6.547 0.387 3.192 1.00 94.25 99 LEU A N 1
ATOM 814 C CA . LEU A 1 99 ? -6.531 1.190 4.413 1.00 94.25 99 LEU A CA 1
ATOM 815 C C . LEU A 1 99 ? -7.286 2.509 4.244 1.00 94.25 99 LEU A C 1
ATOM 817 O O . LEU A 1 99 ? -7.932 2.963 5.179 1.00 94.25 99 LEU A O 1
ATOM 821 N N . GLU A 1 100 ? -7.339 3.070 3.036 1.00 94.31 100 GLU A N 1
ATOM 822 C CA . GLU A 1 100 ? -8.223 4.199 2.739 1.00 94.31 100 GLU A CA 1
ATOM 823 C C . GLU A 1 100 ? -9.699 3.830 2.959 1.00 94.31 100 GLU A C 1
ATOM 825 O O . GLU A 1 100 ? -10.481 4.623 3.485 1.00 94.31 100 GLU A O 1
ATOM 830 N N . LYS A 1 101 ? -10.095 2.600 2.606 1.00 92.44 101 LYS A N 1
ATOM 831 C CA . LYS A 1 101 ? -11.441 2.105 2.903 1.00 92.44 101 LYS A CA 1
ATOM 832 C C . LYS A 1 101 ? -11.629 1.848 4.402 1.00 92.44 101 LYS A C 1
ATOM 834 O O . LYS A 1 101 ? -12.718 2.117 4.895 1.00 92.44 101 LYS A O 1
ATOM 839 N N . ALA A 1 102 ? -10.588 1.409 5.112 1.00 91.62 102 ALA A N 1
ATOM 840 C CA . ALA A 1 102 ? -10.623 1.203 6.562 1.00 91.62 102 ALA A CA 1
ATOM 841 C C . ALA A 1 102 ? -10.862 2.525 7.304 1.00 91.62 102 ALA A C 1
ATOM 843 O O . ALA A 1 102 ? -11.687 2.567 8.210 1.00 91.62 102 ALA A O 1
ATOM 844 N N . VAL A 1 103 ? -10.217 3.611 6.858 1.00 92.62 103 VAL A N 1
ATOM 845 C CA . VAL A 1 103 ? -10.457 4.970 7.372 1.00 92.62 103 VAL A CA 1
ATOM 846 C C . VAL A 1 103 ? -11.906 5.395 7.139 1.00 92.62 103 VAL A C 1
ATOM 848 O O . VAL A 1 103 ? -12.569 5.861 8.055 1.00 92.62 103 VAL A O 1
ATOM 851 N N . ARG A 1 104 ? -12.449 5.184 5.932 1.00 91.75 104 ARG A N 1
ATOM 852 C CA . ARG A 1 104 ? -13.857 5.527 5.631 1.00 91.75 104 ARG A CA 1
ATOM 853 C C . ARG A 1 104 ? -14.876 4.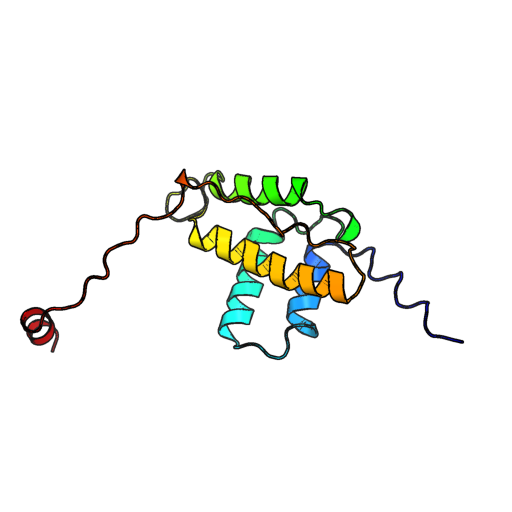709 6.427 1.00 91.75 104 ARG A C 1
ATOM 855 O O . ARG A 1 104 ? -16.013 5.143 6.561 1.00 91.75 104 ARG A O 1
ATOM 862 N N . LEU A 1 105 ? -14.497 3.514 6.870 1.00 89.75 105 LEU A N 1
ATOM 863 C CA . LEU A 1 105 ? -15.308 2.647 7.728 1.00 89.75 105 LEU A CA 1
ATOM 864 C C . LEU A 1 105 ? -15.049 2.887 9.223 1.00 89.75 105 LEU A C 1
ATOM 866 O O . LEU A 1 105 ? -15.612 2.166 10.041 1.00 89.75 105 LEU A O 1
ATOM 870 N N . ASP A 1 106 ? -14.211 3.873 9.561 1.00 88.88 106 ASP A N 1
ATOM 871 C CA . ASP A 1 106 ? -13.818 4.241 10.924 1.00 88.88 106 ASP A CA 1
ATOM 872 C C . ASP A 1 106 ? -13.133 3.103 11.710 1.00 88.88 106 ASP A C 1
ATOM 874 O O . ASP A 1 106 ? -13.198 3.023 12.932 1.00 88.88 106 ASP A O 1
ATOM 878 N N . TYR A 1 107 ? -12.454 2.187 11.007 1.00 88.75 107 TYR A N 1
ATOM 879 C CA . TYR A 1 107 ? -11.660 1.125 11.647 1.00 88.75 107 TYR A CA 1
ATOM 880 C C . TYR A 1 107 ? -10.299 1.636 12.119 1.00 88.75 107 TYR A C 1
ATOM 882 O O . TYR A 1 107 ? -9.745 1.135 13.094 1.00 88.75 107 TYR A O 1
ATOM 890 N N . ILE A 1 108 ? -9.755 2.629 11.413 1.00 91.38 108 ILE A N 1
ATOM 891 C CA . ILE A 1 108 ? -8.507 3.318 11.743 1.00 91.38 108 ILE A CA 1
ATOM 892 C C . ILE A 1 108 ? -8.686 4.814 11.500 1.00 91.38 108 ILE A C 1
ATOM 894 O O . ILE A 1 108 ? -9.419 5.220 10.603 1.00 91.38 108 ILE A O 1
ATOM 898 N N . LYS A 1 109 ? -7.975 5.647 12.262 1.00 89.69 109 LYS A N 1
ATOM 899 C CA . LYS A 1 109 ? -8.103 7.111 12.157 1.00 89.69 109 LYS A CA 1
ATOM 900 C C . LYS A 1 109 ? -7.352 7.701 10.964 1.00 89.69 109 LYS A C 1
ATOM 902 O O . LYS A 1 109 ? -7.774 8.698 10.389 1.00 89.69 109 LYS A O 1
ATOM 907 N N . VAL A 1 110 ? -6.207 7.114 10.620 1.00 91.31 110 VAL A N 1
ATOM 908 C CA . VAL A 1 110 ? -5.286 7.633 9.603 1.00 91.31 110 VAL A CA 1
ATOM 909 C C . VAL A 1 110 ? -4.767 6.475 8.770 1.00 91.31 110 VAL A C 1
ATOM 911 O O . VAL A 1 110 ? -4.507 5.400 9.299 1.00 91.31 110 VAL A O 1
ATOM 914 N N . ASN A 1 111 ? -4.599 6.699 7.468 1.00 92.88 111 ASN A N 1
ATOM 915 C CA . ASN A 1 111 ? -4.011 5.717 6.569 1.00 92.88 111 ASN A CA 1
ATOM 916 C C . ASN A 1 111 ? -2.465 5.746 6.674 1.00 92.88 111 ASN A C 1
ATOM 918 O O . ASN A 1 111 ? -1.857 6.723 6.226 1.00 92.88 111 ASN A O 1
ATOM 922 N N . PRO A 1 112 ? -1.814 4.693 7.210 1.00 92.00 112 PRO A N 1
ATOM 923 C CA . PRO A 1 112 ? -0.367 4.649 7.435 1.00 92.00 112 PRO A CA 1
ATOM 924 C C . PRO A 1 112 ? 0.455 4.468 6.153 1.00 92.00 112 PRO A C 1
ATOM 926 O O . PRO A 1 112 ? 1.677 4.543 6.210 1.00 92.00 112 PRO A O 1
ATOM 929 N N . THR A 1 113 ? -0.174 4.230 4.997 1.00 92.56 113 THR A N 1
ATOM 930 C CA . THR A 1 113 ? 0.540 4.171 3.709 1.00 92.56 113 THR A CA 1
ATOM 931 C C . THR A 1 113 ? 0.690 5.542 3.055 1.00 92.56 113 THR A C 1
ATOM 933 O O . THR A 1 113 ? 1.346 5.674 2.017 1.00 92.56 113 THR A O 1
ATOM 936 N N . ARG A 1 114 ? 0.009 6.570 3.579 1.00 87.56 114 ARG A N 1
ATOM 937 C CA . ARG A 1 114 ? 0.123 7.930 3.049 1.00 87.56 114 ARG A CA 1
ATOM 938 C C . ARG A 1 114 ? 1.519 8.463 3.364 1.00 87.56 114 ARG A C 1
ATOM 940 O O . ARG A 1 114 ? 2.009 8.284 4.470 1.00 87.56 114 ARG A O 1
ATOM 947 N N . HIS A 1 115 ? 2.135 9.117 2.381 1.00 88.94 115 HIS A N 1
ATOM 948 C CA . HIS A 1 115 ? 3.486 9.690 2.473 1.00 88.94 115 HIS A CA 1
ATOM 949 C C . HIS A 1 115 ? 4.624 8.677 2.650 1.00 88.94 115 HIS A C 1
ATOM 951 O O . HIS A 1 115 ? 5.714 9.060 3.060 1.00 88.94 115 HIS A O 1
AT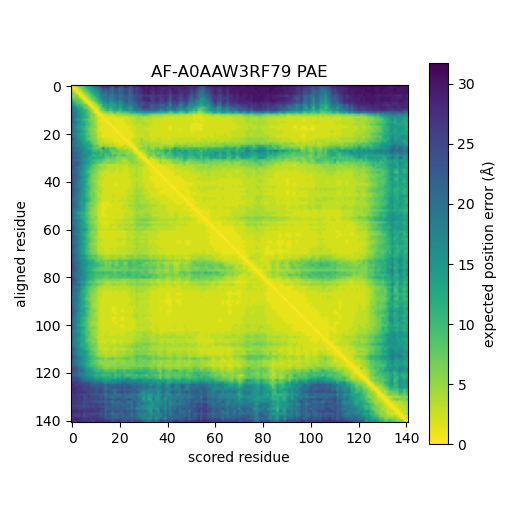OM 957 N N . VAL A 1 116 ? 4.404 7.398 2.323 1.00 91.81 116 VAL A N 1
ATOM 958 C CA . VAL A 1 116 ? 5.493 6.419 2.361 1.00 91.81 116 VAL A CA 1
ATOM 959 C C . VAL A 1 116 ? 6.586 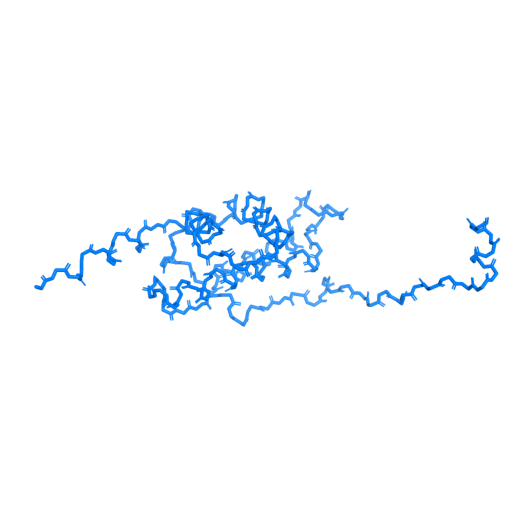6.787 1.357 1.00 91.81 116 VAL A C 1
ATOM 961 O O . VAL A 1 116 ? 6.315 7.112 0.195 1.00 91.81 116 VAL A O 1
ATOM 964 N N . GLU A 1 117 ? 7.832 6.731 1.809 1.00 90.62 117 GLU A N 1
ATOM 965 C CA . GLU A 1 117 ? 8.986 7.046 0.984 1.00 90.62 117 GLU A CA 1
ATOM 966 C C . GLU A 1 117 ? 9.534 5.781 0.333 1.00 90.62 117 GLU A C 1
ATOM 968 O O . GLU A 1 117 ? 9.775 4.762 0.982 1.00 90.62 117 GLU A O 1
ATOM 973 N N . PHE A 1 118 ? 9.766 5.851 -0.975 1.00 90.12 118 PHE A N 1
ATOM 974 C CA . PHE A 1 118 ? 10.374 4.763 -1.727 1.00 90.12 118 PHE A CA 1
ATOM 975 C C . PHE A 1 118 ? 11.822 5.107 -2.060 1.00 90.12 118 PHE A C 1
ATOM 977 O O . PHE A 1 118 ? 12.116 6.183 -2.590 1.00 90.12 118 PHE A O 1
ATOM 984 N N . ASN A 1 119 ? 12.735 4.168 -1.811 1.00 85.00 119 ASN A N 1
ATOM 985 C CA . ASN A 1 119 ? 14.161 4.410 -1.988 1.00 85.00 119 ASN A CA 1
ATOM 986 C C . ASN A 1 119 ? 14.544 4.533 -3.473 1.00 85.00 119 ASN A C 1
ATOM 988 O O . ASN A 1 119 ? 14.610 3.541 -4.206 1.00 85.00 119 ASN A O 1
ATOM 992 N N . ARG A 1 120 ? 14.813 5.773 -3.909 1.00 82.81 120 ARG A N 1
ATOM 993 C CA . ARG A 1 120 ? 15.049 6.153 -5.313 1.00 82.81 120 ARG A CA 1
ATOM 994 C C . ARG A 1 120 ? 16.153 5.345 -5.994 1.00 82.81 120 ARG A C 1
ATOM 996 O O . ARG A 1 120 ? 16.095 5.226 -7.213 1.00 82.81 120 ARG A O 1
ATOM 1003 N N . LYS A 1 121 ? 17.088 4.747 -5.246 1.00 82.56 121 LYS A N 1
ATOM 1004 C CA . LYS A 1 121 ? 18.146 3.889 -5.806 1.00 82.56 121 LYS A CA 1
ATOM 1005 C C . LYS A 1 121 ? 17.607 2.658 -6.542 1.00 82.56 121 LYS A C 1
ATOM 1007 O O . LYS A 1 121 ? 18.274 2.135 -7.422 1.00 82.56 121 LYS A O 1
ATOM 1012 N N . TYR A 1 122 ? 16.399 2.206 -6.200 1.00 78.81 122 TYR A N 1
ATOM 1013 C CA . TYR A 1 122 ? 15.758 1.061 -6.852 1.00 78.81 122 TYR A CA 1
ATOM 1014 C C . TYR A 1 122 ? 14.852 1.462 -8.015 1.00 78.81 122 TYR A C 1
ATOM 1016 O O . TYR A 1 122 ? 14.307 0.586 -8.690 1.00 78.81 122 TYR A O 1
ATOM 1024 N N . ARG A 1 123 ? 14.652 2.767 -8.247 1.00 80.81 123 ARG A N 1
ATOM 1025 C CA . ARG A 1 123 ? 13.838 3.254 -9.357 1.00 80.81 123 ARG A CA 1
ATOM 1026 C C . ARG A 1 123 ? 14.489 2.806 -10.659 1.00 80.81 123 ARG A C 1
ATOM 1028 O O . ARG A 1 123 ? 15.652 3.095 -10.912 1.00 80.81 123 ARG A O 1
ATOM 1035 N N . HIS A 1 124 ? 13.723 2.109 -11.488 1.00 71.00 124 HIS A N 1
ATOM 1036 C CA . HIS A 1 124 ? 14.203 1.730 -12.807 1.00 71.00 124 HIS A CA 1
ATOM 1037 C C . HIS A 1 124 ? 14.438 2.984 -13.652 1.00 71.00 124 HIS A C 1
ATOM 1039 O O . HIS A 1 124 ? 13.584 3.874 -13.694 1.00 71.00 124 HIS A O 1
ATOM 1045 N N . GLU A 1 125 ? 15.565 3.032 -14.357 1.00 70.12 125 GLU A N 1
ATOM 1046 C CA . GLU A 1 125 ? 15.734 3.972 -15.460 1.00 70.12 125 GLU A CA 1
ATOM 1047 C C . GLU A 1 125 ? 14.643 3.712 -16.503 1.00 70.12 125 GLU A C 1
ATOM 1049 O O . GLU A 1 125 ? 14.288 2.559 -16.782 1.00 70.12 125 GLU A O 1
ATOM 1054 N N . VAL A 1 126 ? 14.073 4.785 -17.056 1.00 67.62 126 VAL A N 1
ATOM 1055 C CA . VAL A 1 126 ? 13.040 4.684 -18.088 1.00 67.62 126 VAL A CA 1
ATOM 1056 C C . VAL A 1 126 ? 13.666 4.001 -19.300 1.00 67.62 126 VAL A C 1
ATOM 1058 O O . VAL A 1 126 ? 14.402 4.617 -20.069 1.00 67.62 126 VAL A O 1
ATOM 1061 N N . ARG A 1 127 ? 13.397 2.701 -19.470 1.00 64.81 127 ARG A N 1
ATOM 1062 C CA . ARG A 1 127 ? 13.802 1.980 -20.676 1.00 64.81 127 ARG A CA 1
ATOM 1063 C C . ARG A 1 127 ? 13.120 2.664 -21.855 1.00 64.81 127 ARG A C 1
ATOM 1065 O O . ARG A 1 127 ? 11.893 2.650 -21.933 1.00 64.81 127 ARG A O 1
ATOM 1072 N N . LYS A 1 128 ? 13.905 3.258 -22.762 1.00 72.81 128 LYS A N 1
ATOM 1073 C CA . LYS A 1 128 ? 13.385 3.770 -24.036 1.00 72.81 128 LYS A CA 1
ATOM 1074 C C . LYS A 1 128 ? 12.616 2.635 -24.711 1.00 72.81 128 LYS A C 1
ATOM 1076 O O . LYS A 1 128 ? 13.184 1.567 -24.948 1.00 72.81 128 LYS A O 1
ATOM 1081 N N . MET A 1 129 ? 11.322 2.851 -24.946 1.00 76.50 129 MET A N 1
ATOM 1082 C CA . MET A 1 129 ? 10.465 1.879 -25.615 1.00 76.50 129 MET A CA 1
ATOM 1083 C C . MET A 1 129 ? 11.058 1.617 -26.999 1.00 76.50 129 MET A C 1
ATOM 1085 O O . MET A 1 129 ? 11.166 2.531 -27.813 1.00 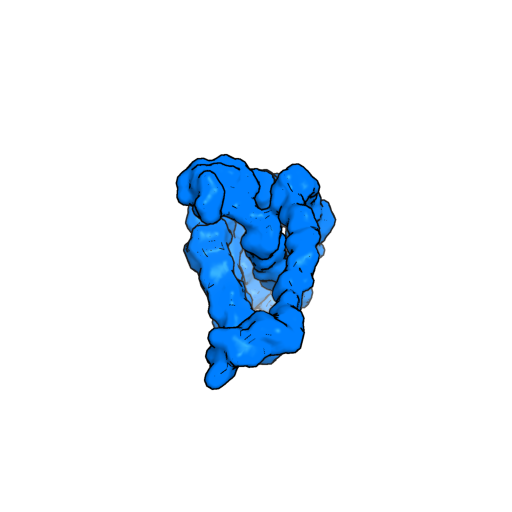76.50 129 MET A O 1
ATOM 1089 N N . ARG A 1 130 ? 11.515 0.387 -27.236 1.00 78.44 130 ARG A N 1
ATOM 1090 C CA . ARG A 1 130 ? 11.961 -0.030 -28.564 1.00 78.44 130 ARG A CA 1
ATOM 1091 C C . ARG A 1 130 ? 10.712 -0.385 -29.356 1.00 78.44 130 ARG A C 1
ATOM 1093 O O . ARG A 1 130 ? 9.973 -1.275 -28.947 1.00 78.44 130 ARG A O 1
ATOM 1100 N N . TYR A 1 131 ? 10.473 0.343 -30.436 1.00 80.62 131 TYR A N 1
ATOM 1101 C CA . TYR A 1 131 ? 9.457 0.016 -31.425 1.00 80.62 131 TYR A CA 1
ATOM 1102 C C . TYR A 1 131 ? 10.135 -0.667 -32.613 1.00 80.62 131 TYR A C 1
ATOM 1104 O O . TYR A 1 131 ? 11.306 -0.404 -32.892 1.00 80.62 131 TYR A O 1
ATOM 1112 N N . PHE A 1 132 ? 9.415 -1.568 -33.277 1.00 82.19 132 PHE A N 1
ATOM 1113 C CA . PHE A 1 132 ? 9.906 -2.174 -34.508 1.00 82.19 132 PHE A CA 1
ATOM 1114 C C . PHE A 1 132 ? 9.960 -1.118 -35.613 1.00 82.19 132 PHE A C 1
ATOM 1116 O O . PHE A 1 132 ? 9.036 -0.314 -35.758 1.00 82.19 132 PHE A O 1
ATOM 1123 N N . THR A 1 133 ? 11.047 -1.107 -36.382 1.00 84.88 133 THR A N 1
ATOM 1124 C CA . THR A 1 133 ? 11.094 -0.364 -37.646 1.00 84.88 133 THR A CA 1
ATOM 1125 C C . THR A 1 133 ? 10.337 -1.137 -38.725 1.00 84.88 133 THR A C 1
ATOM 1127 O O . THR A 1 133 ? 10.148 -2.346 -38.600 1.00 84.88 133 THR A O 1
ATOM 1130 N N . LYS A 1 134 ? 9.931 -0.457 -39.805 1.00 81.88 134 LYS A N 1
ATOM 1131 C CA . LYS A 1 134 ? 9.220 -1.084 -40.933 1.00 81.88 134 LYS A CA 1
ATOM 1132 C C . LYS A 1 134 ? 9.951 -2.333 -41.457 1.00 81.88 134 LYS A C 1
ATOM 1134 O O . LYS A 1 134 ? 9.354 -3.394 -41.560 1.00 81.88 134 LYS A O 1
ATOM 1139 N N . GLU A 1 135 ? 11.267 -2.228 -41.640 1.00 81.31 135 GLU A N 1
ATOM 1140 C CA . GLU A 1 135 ? 12.138 -3.332 -42.080 1.00 81.31 135 GLU A CA 1
ATOM 1141 C C . GLU A 1 135 ? 12.178 -4.514 -41.100 1.00 81.31 135 GLU A C 1
ATOM 1143 O O . GLU A 1 135 ? 12.337 -5.663 -41.504 1.00 81.31 135 GLU A O 1
ATOM 1148 N N . GLN A 1 136 ? 12.054 -4.252 -39.796 1.00 81.38 136 GLN A N 1
ATOM 1149 C CA . GLN A 1 136 ? 11.984 -5.314 -38.796 1.00 81.38 136 GLN A CA 1
ATOM 1150 C C . GLN A 1 136 ? 10.613 -5.987 -38.808 1.00 81.38 136 GLN A C 1
ATOM 1152 O O . GLN A 1 136 ? 10.556 -7.201 -38.650 1.00 81.38 136 GLN A O 1
ATOM 1157 N N . THR A 1 137 ? 9.531 -5.233 -39.018 1.00 80.12 137 THR A N 1
ATOM 1158 C CA . THR A 1 137 ? 8.172 -5.779 -39.139 1.00 80.12 137 THR A CA 1
ATOM 1159 C C . THR A 1 137 ? 8.049 -6.724 -40.332 1.00 80.12 137 THR A C 1
ATOM 1161 O O . THR A 1 137 ? 7.534 -7.825 -40.162 1.00 80.12 137 THR A O 1
ATOM 1164 N N . ASP A 1 138 ? 8.616 -6.353 -41.480 1.00 78.38 138 ASP A N 1
ATOM 1165 C CA . ASP A 1 138 ? 8.607 -7.174 -42.701 1.00 78.38 138 ASP A CA 1
ATOM 1166 C C . ASP A 1 138 ? 9.421 -8.477 -42.557 1.00 78.38 138 ASP A C 1
ATOM 1168 O O . ASP A 1 138 ? 9.309 -9.376 -43.379 1.00 78.38 138 ASP A O 1
ATOM 1172 N N . LYS A 1 139 ? 10.245 -8.601 -41.506 1.00 80.75 139 LYS A N 1
ATOM 1173 C CA . LYS A 1 139 ? 10.990 -9.827 -41.176 1.00 80.75 139 LYS A CA 1
ATOM 1174 C C . LYS A 1 139 ? 10.221 -10.770 -40.237 1.00 80.75 139 LYS A C 1
ATOM 1176 O O . LYS A 1 139 ? 10.646 -11.908 -40.045 1.00 80.75 139 LYS A O 1
ATOM 1181 N N . PHE A 1 140 ? 9.150 -10.290 -39.602 1.00 72.31 140 PHE A N 1
ATOM 1182 C CA . PHE A 1 140 ? 8.306 -11.069 -38.687 1.00 72.31 140 PHE A CA 1
ATOM 1183 C C . PHE A 1 140 ? 6.987 -11.539 -39.321 1.00 72.31 140 PHE A C 1
ATOM 1185 O O . PHE A 1 140 ? 6.379 -12.460 -38.774 1.00 72.31 140 PHE A O 1
ATOM 1192 N N . LEU A 1 141 ? 6.548 -10.902 -40.413 1.00 58.94 141 LEU A N 1
ATOM 1193 C CA . LEU A 1 141 ? 5.378 -11.265 -41.225 1.00 58.94 141 LEU A CA 1
ATOM 1194 C C . LEU A 1 141 ? 5.801 -12.078 -42.452 1.00 58.94 141 LEU A C 1
ATOM 1196 O O . LEU A 1 141 ? 5.002 -12.953 -42.849 1.00 58.94 141 LEU A O 1
#

Foldseek 3Di:
DPPDPVLPVVLQAFPLVLLVCCLPPVVPPDDPVLSVLLVCLSPPQPCVQRRRHRLARDALVNVLVSLVCQQQPACDDPVSGHHAPVSSVSSLVSLQVSVVVCCVSVSYVDRSSPPRDHDCVRDDDPDDDDDDDPVRVVVVD

pLDDT: mean 84.99, std 13.93, range [36.0, 96.06]

Sequence (141 aa):
MANNRLSNSKANMTLGEYLMYWIDNLKVNVKVDTIQIHRRNIRFYINPRIGDYQLKDY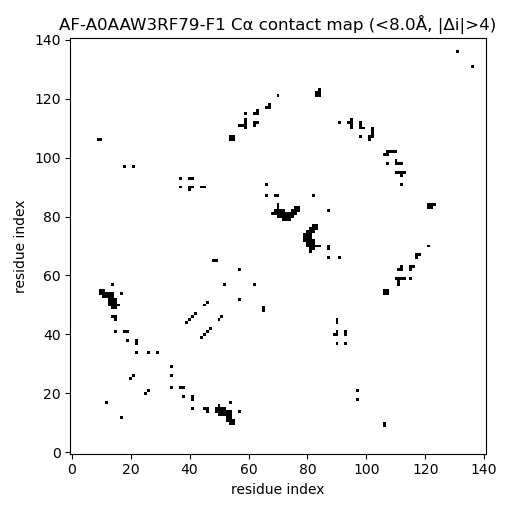SFNVHQKFINNLFMEEGAGRSKHGYGWNTVQSINQTLSNALEKAVRLDYIKVNPTRHVEFNRKYRHEVRKMRYFTKEQTDKFL

Secondary structure (DSSP, 8-state):
---SSSSSSGGG-BHHHHHHHIIIII--SS-HHHHHHHHHIIIIIIHHHHTTSBGGG--HHHHHHHHHHHHH-BT-STTSBS--HHHHHHHHHHHHHHHHHHHHTTS-SS-TTTT----GGGPPP----PPPPHHHHTTT-

Nearest PDB structures (foldseek):
  2kd1-assembly1_A  TM=7.864E-01  e=9.690E-04  Bacillus cereus ATCC 14579
  6en1-assembly1_A  TM=7.485E-01  e=1.340E-03  Enterococcus faecalis
  2kob-assembly1_A  TM=7.638E-01  e=1.854E-03  [Clostridium] leptum DSM 753
  6emy-assembly1_B  TM=7.927E-01  e=3.951E-03  Enterococcus faecalis
  2kj8-assembly1_A  TM=7.035E-01  e=2.157E-01  Escherichia coli K-12